Protein AF-W1YHD4-F1 (afdb_monomer)

Sequence (78 aa):
WILQWPEHTPLQDSNDNFLANIQKDGTYSVIPRSPGGEITPEGLMAVGRIAREFNLYTKITGSQRLAMFGAQKDDLPE

InterPro domains:
  IPR005117 Nitrite/Sulfite reductase ferredoxin-like domain [PF03460] (22-78)
  IPR036136 Nitrite/Sulfite reductase ferredoxin-like domain superfamily [SSF55124] (6-78)
  IPR052034 Nitrite reductase [NAD(P)H]-like [PTHR43809] (6-78)

Mean predicted aligned error: 7.86 Å

Solvent-accessible surface area (backbone atoms only — not comparable to full-atom values): 4772 Å² total; per-residue (Å²): 142,78,86,81,59,82,90,72,62,54,72,65,64,55,23,68,68,48,68,27,43,76,45,97,88,72,28,28,30,43,60,64,91,30,76,96,38,56,73,52,74,66,55,53,50,49,51,54,50,51,31,59,77,62,68,29,56,70,47,77,45,100,74,48,26,62,34,34,33,63,37,51,77,88,76,44,71,129

Foldseek 3Di:
DDDDDPVPDPQVNVCVVQVWGQDPVRWTKHWDDDQVLDDDPVRVVVLVVLCVVQVWDWDQDPRNIIMTIGHHPVNTDD

Radius of gyration: 14.15 Å; Cα contacts (8 Å, |Δi|>4): 90; chains: 1; bounding box: 28×36×36 Å

Nearest PDB structures (foldseek):
  7npa-assembly4_N  TM=8.956E-01  e=2.269E-03  Methanothermococcus thermolithotrophicus DSM 2095
  7npa-assembly3_I  TM=8.649E-01  e=1.009E-02  Methanothermococcus thermolithotrophicus DSM 2095
  5h8v-assembly2_B  TM=8.625E-01  e=5.451E-02  Zea mays
  3fau-assembly2_D-2  TM=4.638E-01  e=1.227E+00  Homo sapiens
  5ueb-assembly1_A  TM=3.767E-01  e=2.129E-01  Neisseria gonorrhoeae NCCP11945

Secondary structure (DSSP, 8-state):
-----GGGS-HHHHHHHHTSEEPTTS-EEE----GGG---HHHHHHHHHHHHHTT-EEEE-TTS-EEEEEE-GGGS--

pLDDT: mean 83.82, std 17.93, range [34.72, 98.25]

Structure (mmCIF, N/CA/C/O backbone):
data_AF-W1YHD4-F1
#
_entry.id   AF-W1YHD4-F1
#
loop_
_atom_site.group_PDB
_atom_site.id
_atom_site.type_symbol
_atom_site.label_atom_id
_atom_site.label_alt_id
_atom_site.label_comp_id
_atom_site.label_asym_id
_atom_site.label_entity_id
_atom_site.label_seq_id
_atom_site.pdbx_PDB_ins_code
_atom_site.Cartn_x
_atom_site.Cartn_y
_atom_site.Cartn_z
_atom_site.occupancy
_atom_site.B_iso_or_equiv
_atom_site.auth_seq_id
_atom_site.auth_comp_id
_atom_site.auth_asym_id
_atom_site.auth_atom_id
_atom_site.pdbx_PDB_model_num
ATOM 1 N N . TRP A 1 1 ? -13.369 -27.985 18.680 1.00 34.72 1 TRP A N 1
ATOM 2 C CA . TRP A 1 1 ? -12.243 -27.718 19.595 1.00 34.72 1 TRP A CA 1
ATOM 3 C C . TRP A 1 1 ? -11.095 -27.214 18.727 1.00 34.72 1 TRP A C 1
ATOM 5 O O . TRP A 1 1 ? -10.574 -28.009 17.972 1.00 34.72 1 TRP A O 1
ATOM 15 N N . ILE A 1 2 ? -10.734 -25.940 18.619 1.00 39.62 2 ILE A N 1
ATOM 16 C CA . ILE A 1 2 ? -10.954 -24.738 19.427 1.00 39.62 2 ILE A CA 1
ATOM 17 C C . ILE A 1 2 ? -11.121 -23.581 18.425 1.00 39.62 2 ILE A C 1
ATOM 19 O O . ILE A 1 2 ? -10.243 -23.368 17.595 1.00 39.62 2 ILE A O 1
ATOM 23 N N . LEU A 1 3 ? -12.244 -22.862 18.484 1.00 46.81 3 LEU A N 1
ATOM 24 C CA . LEU A 1 3 ? -12.376 -21.547 17.853 1.00 46.81 3 LEU A CA 1
ATOM 25 C C . LEU A 1 3 ? -11.577 -20.577 18.725 1.00 46.81 3 LEU A C 1
ATOM 27 O O . LEU A 1 3 ? -11.957 -20.337 19.870 1.00 46.81 3 LEU A O 1
ATOM 31 N N . GLN A 1 4 ? -10.438 -20.094 18.232 1.00 45.88 4 GLN A N 1
ATOM 32 C CA . GLN A 1 4 ? -9.723 -19.018 18.907 1.00 45.88 4 GLN A CA 1
ATOM 33 C C . GLN A 1 4 ? -10.537 -17.734 18.739 1.00 45.88 4 GLN A C 1
ATOM 35 O O . GLN A 1 4 ? -10.824 -17.303 17.624 1.00 45.88 4 GLN A O 1
ATOM 40 N N . TRP A 1 5 ? -10.958 -17.162 19.866 1.00 42.75 5 TRP A N 1
ATOM 41 C CA . TRP A 1 5 ? -11.581 -15.847 19.912 1.00 42.75 5 TRP A CA 1
ATOM 42 C C . TRP A 1 5 ? -10.598 -14.776 19.403 1.00 42.75 5 TRP A C 1
ATOM 44 O O . TRP A 1 5 ? -9.395 -14.876 19.666 1.00 42.75 5 TRP A O 1
ATOM 54 N N . PRO A 1 6 ? -11.094 -13.728 18.721 1.00 56.91 6 PRO A N 1
ATOM 55 C CA . PRO A 1 6 ? -10.266 -12.722 18.051 1.00 56.91 6 PRO A CA 1
ATOM 56 C C . PRO A 1 6 ? -9.342 -11.916 18.983 1.00 56.91 6 PRO A C 1
ATOM 58 O O . PRO A 1 6 ? -8.426 -11.267 18.495 1.00 56.91 6 PRO A O 1
ATOM 61 N N . GLU A 1 7 ? -9.515 -11.984 20.309 1.00 55.16 7 GLU A N 1
ATOM 62 C CA . GLU A 1 7 ? -8.642 -11.303 21.283 1.00 55.16 7 GLU A CA 1
ATOM 63 C C . GLU A 1 7 ? -7.234 -11.908 21.424 1.00 55.16 7 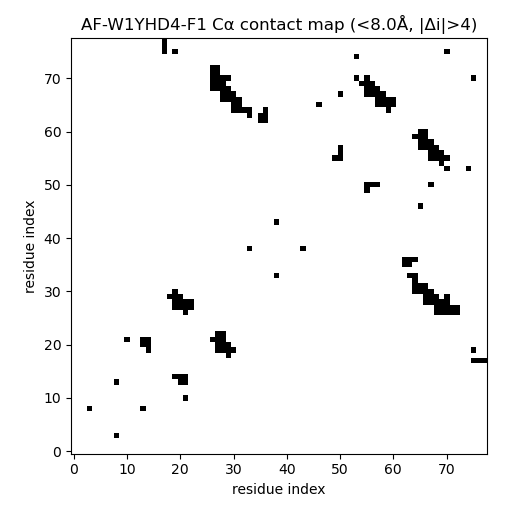GLU A C 1
ATOM 65 O O . GLU A 1 7 ? -6.349 -11.256 21.976 1.00 55.16 7 GLU A O 1
ATOM 70 N N . HIS A 1 8 ? -6.992 -13.126 20.927 1.00 52.31 8 HIS A N 1
ATOM 71 C CA . HIS A 1 8 ? -5.707 -13.815 21.117 1.00 52.31 8 HIS A CA 1
ATOM 72 C C . HIS A 1 8 ? -4.961 -14.156 19.829 1.00 52.31 8 HIS A C 1
ATOM 74 O O . HIS A 1 8 ? -3.933 -14.825 19.901 1.00 52.31 8 HIS A O 1
ATOM 80 N N . THR A 1 9 ? -5.428 -13.690 18.667 1.00 53.25 9 THR A N 1
ATOM 81 C CA . THR A 1 9 ? -4.643 -13.846 17.435 1.00 53.25 9 THR A CA 1
ATOM 82 C C . THR A 1 9 ? -3.524 -12.799 17.442 1.00 53.25 9 THR A C 1
ATOM 84 O O . THR A 1 9 ? -3.826 -11.603 17.486 1.00 53.25 9 THR A O 1
ATOM 87 N N . PRO A 1 10 ? -2.238 -13.194 17.429 1.00 57.75 10 PRO A N 1
ATOM 88 C CA . PRO A 1 10 ? -1.135 -12.254 17.287 1.00 57.75 10 PRO A CA 1
ATOM 89 C C . PRO A 1 10 ? -1.360 -11.358 16.064 1.00 57.75 10 PRO A C 1
ATOM 91 O O . PRO A 1 10 ? -1.770 -11.831 15.005 1.00 57.75 10 PRO A O 1
ATOM 94 N N . LEU A 1 11 ? -1.054 -10.063 16.182 1.00 55.91 11 LEU A N 1
ATOM 95 C CA . LEU A 1 11 ? -1.157 -9.105 15.068 1.00 55.91 11 LEU A CA 1
ATOM 96 C C . LEU A 1 11 ? -0.428 -9.597 13.805 1.00 55.91 11 LEU A C 1
ATOM 98 O O . LEU A 1 11 ? -0.851 -9.302 12.694 1.00 55.91 11 LEU A O 1
ATOM 102 N N . GLN A 1 12 ? 0.642 -10.372 13.987 1.00 56.72 12 GLN A N 1
ATOM 103 C CA . GLN A 1 12 ? 1.423 -10.976 12.913 1.00 56.72 12 GLN A CA 1
ATOM 104 C C . GLN A 1 12 ? 0.595 -11.967 12.073 1.00 56.72 12 GLN A C 1
ATOM 106 O O . GLN A 1 12 ? 0.579 -11.853 10.852 1.00 56.72 12 GLN A O 1
ATOM 111 N N . ASP A 1 13 ? -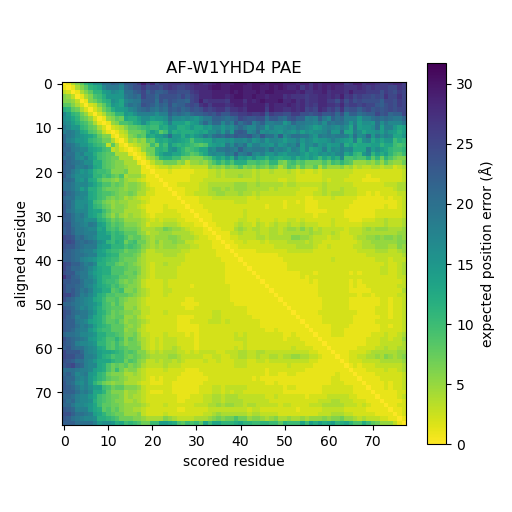0.167 -12.854 12.719 1.00 54.75 13 ASP A N 1
ATOM 112 C CA . ASP A 1 13 ? -0.961 -13.888 12.041 1.00 54.75 13 ASP A CA 1
ATOM 113 C C . ASP A 1 13 ? -2.146 -13.278 11.274 1.00 54.75 13 ASP A C 1
ATOM 115 O O . ASP A 1 13 ? -2.549 -13.772 10.224 1.00 54.75 13 ASP A O 1
ATOM 119 N N . SER A 1 14 ? -2.690 -12.155 11.758 1.00 54.91 14 SER A N 1
ATOM 120 C CA . SER A 1 14 ? -3.709 -11.391 11.021 1.00 54.91 14 SER A CA 1
ATOM 121 C C . SER A 1 14 ? -3.132 -10.716 9.774 1.00 54.91 14 SER A C 1
ATOM 123 O O . SER A 1 14 ? -3.799 -10.655 8.745 1.00 54.91 14 SER A O 1
ATOM 125 N N . ASN A 1 15 ? -1.894 -10.223 9.846 1.00 58.62 15 ASN A N 1
ATOM 126 C CA . ASN A 1 15 ? -1.289 -9.490 8.737 1.00 58.62 15 ASN A CA 1
ATOM 127 C C . ASN A 1 15 ? -0.890 -10.405 7.572 1.00 58.62 15 ASN A C 1
ATOM 129 O O . ASN A 1 15 ? -1.051 -10.024 6.411 1.00 58.62 15 ASN A O 1
ATOM 133 N N . ASP A 1 16 ? -0.405 -11.608 7.886 1.00 61.19 16 ASP A N 1
ATOM 134 C CA . ASP A 1 16 ? 0.027 -12.585 6.885 1.00 61.19 16 ASP A CA 1
ATOM 135 C C . ASP A 1 16 ? -1.167 -13.241 6.169 1.00 61.19 16 ASP A C 1
ATOM 137 O O . ASP A 1 16 ? -1.081 -13.514 4.973 1.00 61.19 16 ASP A O 1
ATOM 141 N N . ASN A 1 17 ? -2.302 -13.418 6.860 1.00 58.44 17 ASN A N 1
ATOM 142 C CA . ASN A 1 17 ? -3.518 -13.987 6.268 1.00 58.44 17 ASN A CA 1
ATOM 143 C C . ASN A 1 17 ? -4.218 -13.031 5.293 1.00 58.44 17 ASN A C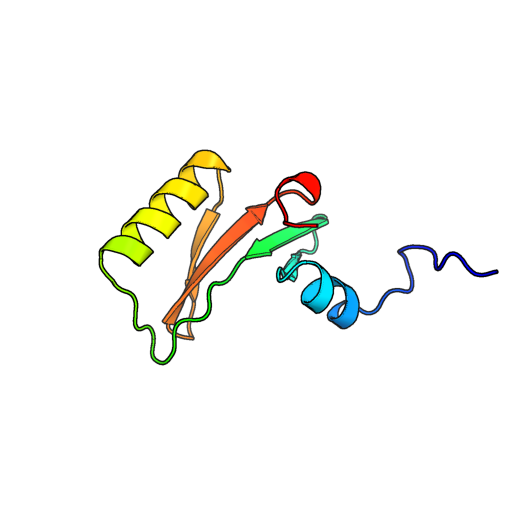 1
ATOM 145 O O . ASN A 1 17 ? -4.681 -13.466 4.247 1.00 58.44 17 ASN A O 1
ATOM 149 N N . PHE A 1 18 ? -4.284 -11.734 5.606 1.00 61.69 18 PHE A N 1
ATOM 150 C CA . PHE A 1 18 ? -5.007 -10.761 4.775 1.00 61.69 18 PHE A CA 1
ATOM 151 C C . PHE A 1 18 ? -4.108 -9.964 3.821 1.00 61.69 18 PHE A C 1
ATOM 153 O O . PHE A 1 18 ? -4.587 -9.071 3.120 1.00 61.69 18 PHE A O 1
ATOM 160 N N . LEU A 1 19 ? -2.794 -10.233 3.820 1.00 77.75 19 LEU A N 1
ATOM 161 C CA . LEU A 1 19 ? -1.783 -9.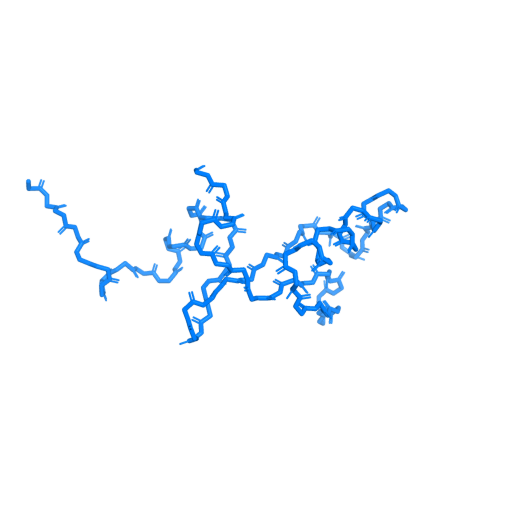444 3.100 1.00 77.75 19 LEU A CA 1
ATOM 162 C C . LEU A 1 19 ? -1.894 -7.927 3.384 1.00 77.75 19 LEU A C 1
ATOM 164 O O . LEU A 1 19 ? -1.548 -7.084 2.549 1.00 77.75 19 LEU A O 1
ATOM 168 N N . ALA A 1 20 ? -2.393 -7.575 4.569 1.00 85.50 20 ALA A N 1
ATOM 169 C CA . ALA A 1 20 ? -2.770 -6.225 4.965 1.00 85.50 20 ALA A CA 1
ATOM 170 C C . ALA A 1 20 ? -2.543 -6.034 6.465 1.00 85.50 20 ALA A C 1
ATOM 172 O O . ALA A 1 20 ? -2.731 -6.957 7.245 1.00 85.50 20 ALA A O 1
ATOM 173 N N . ASN A 1 21 ? -2.174 -4.828 6.897 1.00 88.56 21 ASN A N 1
ATOM 174 C CA . AS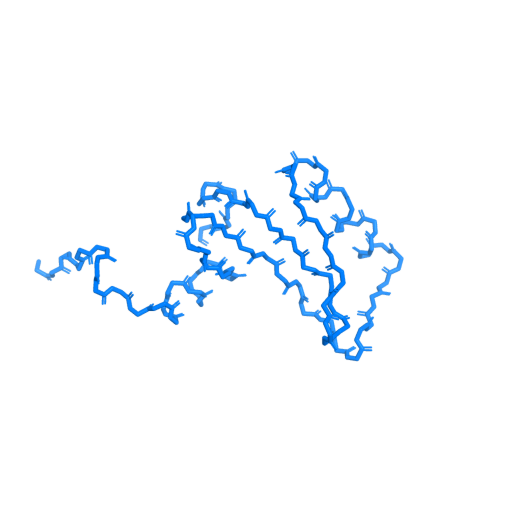N A 1 21 ? -1.890 -4.568 8.307 1.00 88.56 21 ASN A CA 1
ATOM 175 C C . ASN A 1 21 ? -3.111 -3.990 9.016 1.00 88.56 21 ASN A C 1
ATOM 177 O O . ASN A 1 21 ? -3.560 -2.900 8.647 1.00 88.56 21 ASN A O 1
ATOM 181 N N . ILE A 1 22 ? -3.589 -4.649 10.070 1.00 91.12 22 ILE A N 1
ATOM 182 C CA . ILE A 1 22 ? -4.674 -4.122 10.907 1.00 91.12 22 ILE A CA 1
ATOM 183 C C . ILE A 1 22 ? -4.238 -2.843 11.646 1.00 91.12 22 ILE A C 1
ATOM 185 O O . ILE A 1 22 ? -3.109 -2.720 12.128 1.00 91.12 22 ILE A O 1
ATOM 189 N N . GLN A 1 23 ? -5.122 -1.852 11.688 1.00 90.69 23 GLN A N 1
ATOM 190 C CA . GLN A 1 23 ? -4.939 -0.557 12.336 1.00 90.69 23 GLN A CA 1
ATOM 191 C C . GLN A 1 23 ? -5.691 -0.515 13.673 1.00 90.69 23 GLN A C 1
ATOM 193 O O . GLN A 1 23 ? -6.548 -1.346 13.964 1.00 90.69 23 GLN A O 1
ATOM 198 N N . LYS A 1 24 ? -5.380 0.477 14.517 1.00 89.25 24 LYS A N 1
ATOM 199 C CA . LYS A 1 24 ? -5.9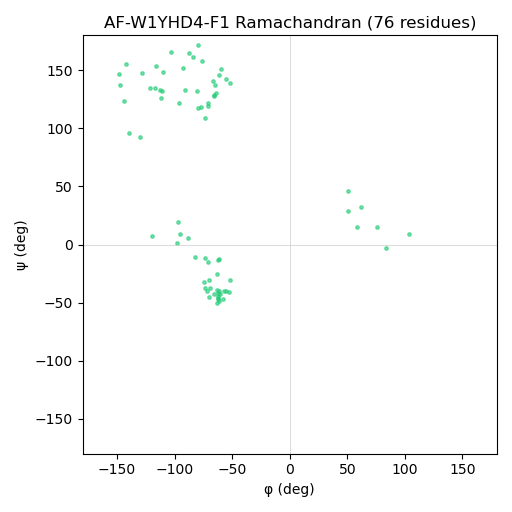88 0.612 15.857 1.00 89.25 24 LYS A CA 1
ATOM 200 C C . LYS A 1 24 ? -7.501 0.843 15.832 1.00 89.25 24 LYS A C 1
ATOM 202 O O . LYS A 1 24 ? -8.163 0.559 16.821 1.00 89.25 24 LYS A O 1
ATOM 207 N N . ASP A 1 25 ? -8.019 1.391 14.740 1.00 89.50 25 ASP A N 1
ATOM 208 C CA . ASP A 1 25 ? -9.445 1.645 14.525 1.00 89.50 25 ASP A CA 1
ATOM 209 C C . ASP A 1 25 ? -10.182 0.447 13.898 1.00 89.50 25 ASP A C 1
ATOM 211 O O . ASP A 1 25 ? -11.363 0.555 13.582 1.00 89.50 25 ASP A O 1
ATOM 215 N N . GLY A 1 26 ? -9.501 -0.693 13.730 1.00 89.62 26 GLY A N 1
ATOM 216 C CA . GLY A 1 26 ? -10.059 -1.910 13.140 1.00 89.62 26 GLY A CA 1
ATOM 217 C C . GLY A 1 26 ? -10.039 -1.942 11.610 1.00 89.62 26 GLY A C 1
ATOM 218 O O . GLY A 1 26 ? -10.402 -2.963 11.033 1.00 89.62 26 GLY A O 1
ATOM 219 N N . THR A 1 27 ? -9.591 -0.870 10.948 1.00 94.81 27 THR A N 1
ATOM 220 C CA . THR A 1 27 ? -9.382 -0.861 9.493 1.00 94.81 27 THR A CA 1
ATOM 221 C C . THR A 1 27 ? -8.066 -1.534 9.114 1.00 94.81 27 THR A C 1
ATOM 223 O O . THR A 1 27 ? -7.233 -1.839 9.967 1.00 94.81 27 THR A O 1
ATOM 226 N N . TYR A 1 28 ? -7.842 -1.749 7.823 1.00 94.81 28 TYR A N 1
ATOM 227 C CA . TYR A 1 28 ? -6.623 -2.345 7.297 1.00 94.81 28 TYR A CA 1
ATOM 228 C C . TYR A 1 28 ? -5.848 -1.367 6.414 1.00 94.81 28 TYR A C 1
ATOM 230 O O . TYR A 1 28 ? -6.398 -0.442 5.805 1.00 94.81 28 TYR A O 1
ATOM 238 N N . SER A 1 29 ? -4.536 -1.586 6.340 1.00 95.00 29 SER A N 1
ATOM 239 C CA . SER A 1 29 ? -3.663 -0.934 5.368 1.00 95.00 29 SER A CA 1
ATOM 240 C C . SER A 1 29 ? -3.030 -1.940 4.419 1.00 95.00 29 SER A C 1
ATOM 242 O O . SER A 1 29 ? -2.500 -2.964 4.845 1.00 95.00 29 SER A O 1
ATOM 244 N N . VAL A 1 30 ? -3.034 -1.616 3.130 1.00 94.06 30 VAL A N 1
ATOM 245 C CA . VAL A 1 30 ? -2.432 -2.425 2.068 1.00 94.06 30 VAL A CA 1
ATOM 246 C C . VAL A 1 30 ? -1.236 -1.665 1.516 1.00 94.06 30 VAL A C 1
ATOM 248 O O . VAL A 1 30 ? -1.331 -0.495 1.138 1.00 94.06 30 VAL A O 1
ATOM 251 N N . ILE A 1 31 ? -0.079 -2.323 1.499 1.00 93.00 31 ILE A N 1
ATOM 252 C CA . ILE A 1 31 ? 1.188 -1.712 1.091 1.00 93.00 31 ILE A CA 1
ATOM 253 C C . ILE A 1 31 ? 1.849 -2.629 0.061 1.00 93.00 31 ILE A C 1
ATOM 255 O O . ILE A 1 31 ? 2.582 -3.543 0.449 1.00 93.00 31 ILE A O 1
ATOM 259 N N . PRO A 1 32 ? 1.616 -2.407 -1.246 1.00 90.50 32 PRO A N 1
ATOM 260 C CA . PRO A 1 32 ? 2.234 -3.204 -2.291 1.00 90.50 32 PRO A CA 1
ATOM 261 C C . PRO A 1 32 ? 3.759 -3.209 -2.185 1.00 90.50 32 PRO A C 1
ATOM 263 O O . PRO A 1 32 ? 4.412 -2.211 -1.853 1.00 90.50 32 PRO A O 1
ATOM 266 N N . ARG A 1 33 ? 4.344 -4.365 -2.487 1.00 88.12 33 ARG A N 1
ATOM 267 C CA . ARG A 1 33 ? 5.791 -4.550 -2.481 1.00 88.12 33 ARG A CA 1
ATOM 268 C C . ARG A 1 33 ? 6.403 -3.802 -3.667 1.00 88.12 33 ARG A C 1
ATOM 270 O O . ARG A 1 33 ? 6.114 -4.108 -4.817 1.00 88.12 33 ARG A O 1
ATOM 277 N N . SER A 1 34 ? 7.315 -2.882 -3.374 1.00 87.69 34 SER A N 1
ATOM 278 C CA . SER A 1 34 ? 8.033 -2.062 -4.355 1.00 87.69 34 SER A CA 1
ATOM 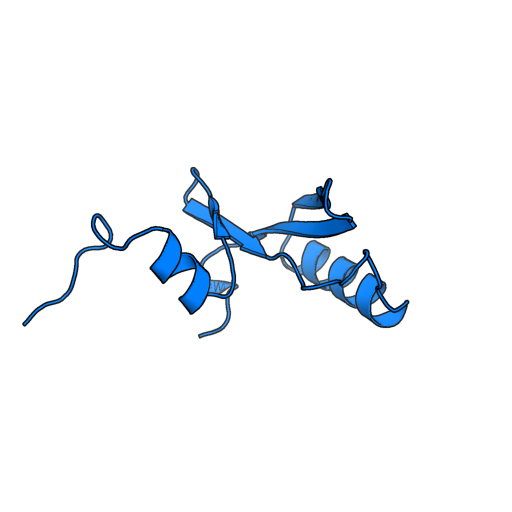279 C C . SER A 1 34 ? 9.502 -1.940 -3.909 1.00 87.69 34 SER A C 1
ATOM 281 O O . SER A 1 34 ? 9.802 -1.168 -2.994 1.00 87.69 34 SER A O 1
ATOM 283 N N . PRO A 1 35 ? 10.423 -2.784 -4.424 1.00 88.44 35 PRO A N 1
ATOM 284 C CA . PRO A 1 35 ? 11.839 -2.740 -4.052 1.00 88.44 35 PRO A CA 1
ATOM 285 C C . PRO A 1 35 ? 12.454 -1.420 -4.491 1.00 88.44 35 PRO A C 1
ATOM 287 O O . PRO A 1 35 ? 12.265 -1.018 -5.633 1.00 88.44 35 PRO A O 1
ATOM 290 N N . GLY A 1 36 ? 13.155 -0.734 -3.588 1.00 90.94 36 GLY A N 1
ATOM 291 C CA . GLY A 1 36 ? 13.761 0.567 -3.897 1.00 90.94 36 GLY A CA 1
ATOM 292 C C . GLY A 1 36 ? 12.765 1.642 -4.360 1.00 90.94 36 GLY A C 1
ATOM 293 O O . GLY A 1 36 ? 13.183 2.644 -4.929 1.00 90.94 36 GLY A O 1
ATOM 294 N N . GLY A 1 37 ? 11.460 1.435 -4.150 1.00 91.81 37 GLY A N 1
ATOM 295 C CA . GLY A 1 37 ? 10.413 2.314 -4.666 1.00 91.81 37 GLY A CA 1
ATOM 296 C C . GLY A 1 37 ? 10.112 2.167 -6.160 1.00 91.81 37 GLY A C 1
ATOM 297 O O . GLY A 1 37 ? 9.452 3.035 -6.728 1.00 91.81 37 GLY A O 1
ATOM 298 N N . GLU A 1 38 ? 10.563 1.089 -6.810 1.00 94.25 38 GLU A N 1
ATOM 299 C CA . GLU A 1 38 ? 10.241 0.826 -8.212 1.00 94.25 38 GLU A CA 1
ATOM 300 C C . GLU A 1 38 ? 8.749 0.542 -8.420 1.00 94.25 38 GLU A C 1
ATOM 302 O O . GLU A 1 38 ? 8.154 -0.335 -7.781 1.00 94.25 38 GLU A O 1
ATOM 307 N N . ILE A 1 39 ? 8.147 1.270 -9.357 1.00 94.19 39 ILE A N 1
ATOM 308 C CA . ILE A 1 39 ? 6.767 1.085 -9.794 1.00 94.19 39 ILE A CA 1
ATOM 309 C C . ILE A 1 39 ? 6.651 1.436 -11.278 1.00 94.19 39 ILE A C 1
ATOM 311 O O . ILE A 1 39 ? 7.223 2.425 -11.738 1.00 94.19 39 ILE A O 1
ATOM 315 N N . THR A 1 40 ? 5.918 0.624 -12.040 1.00 96.19 40 THR A N 1
ATOM 316 C CA . THR A 1 40 ? 5.618 0.937 -13.443 1.00 96.19 40 THR A CA 1
ATOM 317 C C . THR A 1 40 ? 4.531 2.014 -13.533 1.00 96.19 40 THR A C 1
ATOM 319 O O . THR A 1 40 ? 3.733 2.155 -12.598 1.00 96.19 40 THR A O 1
ATOM 322 N N . PRO A 1 41 ? 4.427 2.757 -14.650 1.00 97.44 41 PRO A N 1
ATOM 323 C CA . PRO A 1 41 ? 3.315 3.683 -14.869 1.00 97.44 41 PRO A CA 1
ATOM 324 C C . PRO A 1 41 ? 1.940 3.018 -14.699 1.00 97.44 41 PRO A C 1
ATOM 326 O O . PRO A 1 41 ? 1.044 3.580 -14.070 1.00 97.44 41 PRO A O 1
ATOM 329 N N . GLU A 1 42 ? 1.785 1.787 -15.189 1.00 97.50 42 GLU A N 1
ATOM 330 C CA . GLU A 1 42 ? 0.555 1.000 -15.075 1.00 97.50 42 GLU A CA 1
ATOM 331 C C . GLU A 1 42 ? 0.251 0.637 -13.620 1.00 97.50 42 GLU A C 1
ATOM 333 O O . GLU A 1 42 ? -0.891 0.766 -13.178 1.00 97.50 42 GLU A O 1
ATOM 338 N N . GLY A 1 43 ? 1.271 0.239 -12.854 1.00 94.75 43 GLY A N 1
ATOM 339 C CA . GLY A 1 43 ? 1.137 -0.040 -11.427 1.00 94.75 43 GLY A CA 1
ATOM 340 C C . GLY A 1 43 ? 0.722 1.202 -10.640 1.00 94.75 43 GLY A C 1
ATOM 341 O O . GLY A 1 43 ? -0.164 1.127 -9.790 1.00 94.75 43 GLY A O 1
ATOM 342 N N . LEU A 1 44 ? 1.296 2.363 -10.965 1.00 95.88 44 LEU A N 1
ATOM 343 C CA . LEU A 1 44 ? 0.934 3.633 -10.337 1.00 95.88 44 LEU A CA 1
ATOM 344 C C . LEU A 1 44 ? -0.533 3.999 -10.609 1.00 95.88 44 LEU A C 1
ATOM 346 O O . LEU A 1 44 ? -1.262 4.364 -9.684 1.00 95.88 44 LEU A O 1
ATOM 350 N N . MET A 1 45 ? -0.991 3.847 -11.856 1.00 97.75 45 MET A N 1
ATOM 351 C CA . MET A 1 45 ? -2.399 4.052 -12.217 1.00 97.75 45 MET A CA 1
ATOM 352 C C . MET A 1 45 ? -3.331 3.058 -11.513 1.00 97.75 45 MET A C 1
ATOM 354 O O . MET A 1 45 ? -4.414 3.445 -11.070 1.00 97.75 45 MET A O 1
ATOM 358 N N . ALA A 1 46 ? -2.920 1.794 -11.381 1.00 96.25 46 ALA A N 1
ATOM 359 C CA . ALA A 1 46 ? -3.691 0.773 -10.679 1.00 96.25 46 ALA A CA 1
ATOM 360 C C . ALA A 1 46 ? -3.881 1.128 -9.197 1.00 96.25 46 ALA A C 1
ATOM 362 O O . ALA A 1 46 ? -5.015 1.109 -8.718 1.00 96.25 46 ALA A O 1
ATOM 363 N N . VAL A 1 47 ? -2.810 1.536 -8.505 1.00 95.56 47 VAL A N 1
ATOM 364 C CA . VAL A 1 47 ? -2.881 1.994 -7.107 1.00 95.56 47 VAL A CA 1
ATOM 365 C C . VAL A 1 47 ? -3.834 3.181 -6.975 1.00 95.56 47 VAL A C 1
ATOM 367 O O . VAL 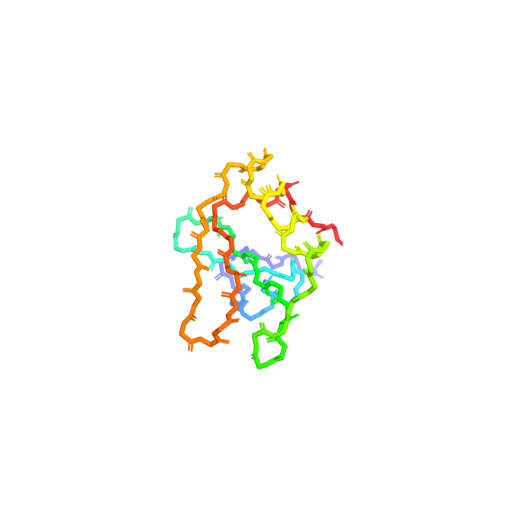A 1 47 ? -4.715 3.161 -6.121 1.00 95.56 47 VAL A O 1
ATOM 370 N N . GLY A 1 48 ? -3.719 4.184 -7.852 1.00 96.88 48 GLY A N 1
ATOM 371 C CA . GLY A 1 48 ? -4.603 5.353 -7.826 1.00 96.88 48 GLY A CA 1
ATOM 372 C C . GLY A 1 48 ? -6.079 5.003 -8.043 1.00 96.88 48 GLY A C 1
ATOM 373 O O . GLY A 1 48 ? -6.952 5.541 -7.361 1.00 96.88 48 GLY A O 1
ATOM 374 N N . ARG A 1 49 ? -6.375 4.071 -8.959 1.00 98.25 49 ARG A N 1
ATOM 375 C CA . ARG A 1 49 ? -7.742 3.575 -9.170 1.00 98.25 49 ARG A CA 1
ATOM 376 C C . ARG A 1 49 ? -8.295 2.870 -7.936 1.00 98.25 49 ARG A C 1
ATOM 378 O O . ARG A 1 49 ? -9.394 3.223 -7.523 1.00 98.25 49 ARG A O 1
ATOM 385 N N . ILE A 1 50 ? -7.542 1.923 -7.372 1.00 96.69 50 ILE A N 1
ATOM 386 C CA . ILE A 1 50 ? -7.957 1.135 -6.201 1.00 96.69 50 ILE A CA 1
ATOM 387 C C . ILE A 1 50 ? -8.188 2.065 -5.010 1.00 96.69 50 ILE A C 1
ATOM 389 O O . ILE A 1 50 ? -9.252 2.036 -4.401 1.00 96.69 50 ILE A O 1
ATOM 393 N N . ALA A 1 51 ? -7.241 2.963 -4.732 1.00 97.75 51 ALA A N 1
ATOM 394 C CA . ALA A 1 51 ? -7.380 3.925 -3.647 1.00 97.75 51 ALA A CA 1
ATOM 395 C C . ALA A 1 51 ? -8.642 4.788 -3.788 1.00 97.75 51 ALA A C 1
ATOM 397 O O . ALA A 1 51 ? -9.326 5.042 -2.803 1.00 97.75 51 ALA A O 1
ATOM 398 N N . ARG A 1 52 ? -8.990 5.213 -5.008 1.00 98.06 52 ARG A N 1
ATOM 399 C CA . ARG A 1 52 ? -10.222 5.974 -5.252 1.00 98.06 52 ARG A CA 1
ATOM 400 C C . ARG A 1 52 ? -11.481 5.122 -5.086 1.00 98.06 52 ARG A C 1
ATOM 402 O O . ARG A 1 52 ? -12.444 5.598 -4.501 1.00 98.06 52 ARG A O 1
ATOM 409 N N . GLU A 1 53 ? -11.489 3.911 -5.636 1.00 97.75 53 GLU A N 1
ATOM 410 C CA . GLU A 1 53 ? -12.639 2.995 -5.616 1.00 97.75 53 GLU A CA 1
ATOM 411 C C . GLU A 1 53 ? -13.044 2.618 -4.189 1.00 97.75 53 GLU A C 1
ATOM 413 O O . GLU A 1 53 ? -14.223 2.682 -3.853 1.00 97.75 53 GLU A O 1
ATOM 418 N N . PHE A 1 54 ? -12.057 2.348 -3.337 1.00 96.69 54 PHE A N 1
ATOM 419 C CA . PHE A 1 54 ? -12.259 1.984 -1.935 1.00 96.69 54 PHE A CA 1
ATOM 420 C C . PHE A 1 54 ? -12.153 3.178 -0.969 1.00 96.69 54 PHE A C 1
ATOM 422 O O . PHE A 1 54 ? -12.136 2.995 0.243 1.00 96.69 54 PHE A O 1
ATOM 429 N N . ASN A 1 55 ? -12.073 4.412 -1.485 1.00 97.62 55 ASN A N 1
ATOM 430 C CA . ASN A 1 55 ? -11.951 5.642 -0.690 1.00 97.62 55 ASN A CA 1
ATOM 431 C C . ASN A 1 55 ? -10.825 5.593 0.372 1.00 97.62 55 ASN A C 1
ATOM 433 O O . ASN A 1 55 ? -11.005 5.967 1.532 1.00 97.62 55 ASN A O 1
ATOM 437 N N . LEU A 1 56 ? -9.646 5.121 -0.034 1.00 97.88 56 LEU A N 1
ATOM 438 C CA . LEU A 1 56 ? -8.502 4.884 0.841 1.00 97.88 56 LEU A CA 1
ATOM 439 C C . LEU A 1 56 ? -7.599 6.114 0.933 1.00 97.88 56 LEU A C 1
ATOM 441 O O . LEU A 1 56 ? -7.154 6.676 -0.076 1.00 97.88 56 LEU A O 1
ATOM 445 N N . TYR A 1 57 ? -7.219 6.480 2.156 1.00 97.81 57 TYR A N 1
ATOM 446 C CA . TYR A 1 57 ? -6.158 7.459 2.358 1.00 97.81 57 TYR A CA 1
ATOM 447 C C . TYR A 1 57 ? -4.831 6.882 1.858 1.00 97.81 57 TYR A C 1
ATOM 449 O O . TYR A 1 57 ? -4.443 5.779 2.240 1.00 97.81 57 TYR A O 1
ATOM 457 N N . THR A 1 58 ? -4.119 7.628 1.013 1.00 97.56 58 THR A N 1
ATOM 458 C CA . THR A 1 58 ? -2.881 7.155 0.383 1.00 97.56 58 THR A CA 1
ATOM 459 C C . THR A 1 58 ? -1.713 8.064 0.728 1.00 97.56 58 THR A C 1
ATOM 461 O O . THR A 1 58 ? -1.820 9.287 0.649 1.00 97.56 58 THR A O 1
ATOM 464 N N . LYS A 1 59 ? -0.570 7.472 1.082 1.00 96.38 59 LYS A N 1
ATOM 465 C CA . LYS A 1 59 ? 0.688 8.205 1.283 1.00 96.38 59 LYS A CA 1
ATOM 466 C C . LYS A 1 59 ? 1.885 7.415 0.777 1.00 96.38 59 LYS A C 1
ATOM 468 O O . LYS A 1 59 ? 1.871 6.186 0.763 1.00 96.38 59 LYS A O 1
ATOM 473 N N . ILE A 1 60 ? 2.955 8.129 0.444 1.00 95.50 60 ILE A N 1
ATOM 474 C CA . ILE A 1 60 ? 4.278 7.527 0.277 1.00 95.50 60 ILE A CA 1
ATOM 475 C C . ILE A 1 60 ? 4.898 7.350 1.669 1.00 95.50 60 ILE A C 1
ATOM 477 O O . ILE A 1 60 ? 4.857 8.256 2.503 1.00 95.50 60 ILE A O 1
ATOM 481 N N . THR A 1 61 ? 5.442 6.170 1.949 1.00 92.50 61 THR A N 1
ATOM 482 C CA . THR A 1 61 ? 6.119 5.865 3.216 1.00 92.50 61 THR A CA 1
ATOM 483 C C . THR A 1 61 ? 7.602 6.242 3.165 1.00 92.50 61 THR A C 1
ATOM 485 O O . THR A 1 61 ? 8.190 6.374 2.094 1.00 92.50 61 THR A O 1
ATOM 488 N N . GLY A 1 62 ? 8.258 6.316 4.330 1.00 90.69 62 GLY A N 1
ATOM 489 C CA . GLY A 1 62 ? 9.716 6.512 4.405 1.00 90.69 62 GLY A CA 1
ATOM 490 C C . GLY A 1 62 ? 10.543 5.385 3.766 1.00 90.69 62 GLY A C 1
ATOM 491 O O . GLY A 1 62 ? 11.725 5.562 3.510 1.00 90.69 62 GLY A O 1
ATOM 492 N N . SER A 1 63 ? 9.921 4.242 3.466 1.00 90.19 63 SER A N 1
ATOM 493 C CA . SER A 1 63 ? 10.513 3.118 2.734 1.00 90.19 63 SER A CA 1
ATOM 494 C C . SER A 1 63 ? 10.178 3.124 1.239 1.00 90.19 63 SER A C 1
ATOM 496 O O . SER A 1 63 ? 10.275 2.082 0.595 1.00 90.19 63 SER A O 1
ATOM 498 N N . GLN A 1 64 ? 9.759 4.278 0.708 1.00 93.88 64 GLN A N 1
ATOM 499 C CA . GLN A 1 64 ? 9.479 4.510 -0.712 1.00 93.88 64 GLN A CA 1
ATOM 500 C C . GLN A 1 64 ? 8.346 3.637 -1.277 1.00 93.88 64 GLN A C 1
ATOM 502 O O . GLN A 1 64 ? 8.354 3.283 -2.447 1.00 93.88 64 GLN A O 1
ATOM 507 N N . ARG A 1 65 ? 7.342 3.292 -0.462 1.00 92.56 65 ARG A N 1
ATOM 508 C CA . ARG A 1 65 ? 6.170 2.513 -0.897 1.00 92.56 65 ARG A CA 1
ATOM 509 C C . ARG A 1 65 ? 4.915 3.370 -0.904 1.00 92.56 65 ARG A C 1
ATOM 511 O O . ARG A 1 65 ? 4.763 4.244 -0.053 1.00 92.56 65 ARG A O 1
ATOM 518 N N . LEU A 1 66 ? 3.994 3.080 -1.818 1.00 94.44 66 LEU A N 1
ATOM 519 C CA . LEU A 1 66 ? 2.631 3.606 -1.760 1.00 94.44 66 LEU A CA 1
ATOM 520 C C . LEU A 1 66 ? 1.840 2.771 -0.753 1.00 94.44 66 LEU A C 1
ATOM 522 O O . LEU A 1 66 ? 1.697 1.566 -0.927 1.00 94.44 66 LEU A O 1
ATOM 526 N N . ALA A 1 67 ? 1.366 3.399 0.314 1.00 95.62 67 ALA A N 1
ATOM 527 C CA . ALA A 1 67 ? 0.550 2.754 1.331 1.00 95.62 67 ALA A CA 1
ATOM 528 C C . ALA A 1 67 ? -0.877 3.297 1.266 1.00 95.62 67 ALA A C 1
ATOM 530 O O . ALA A 1 67 ? -1.064 4.515 1.231 1.00 95.62 67 ALA A O 1
ATOM 531 N N . MET A 1 68 ? -1.852 2.391 1.272 1.00 97.62 68 MET A N 1
ATOM 532 C CA . MET A 1 68 ? -3.285 2.683 1.235 1.00 97.62 68 MET A CA 1
ATOM 533 C C . MET A 1 68 ? -3.908 2.278 2.575 1.00 97.62 68 MET A C 1
ATOM 535 O O . MET A 1 68 ? -3.619 1.191 3.070 1.00 97.62 68 MET A O 1
ATOM 539 N N . PHE A 1 69 ? -4.725 3.143 3.173 1.00 97.12 69 PHE A N 1
ATOM 540 C CA . PHE A 1 69 ? -5.284 2.984 4.521 1.00 97.12 69 PHE A CA 1
ATOM 541 C C . PHE A 1 69 ? -6.802 3.150 4.519 1.00 97.12 69 PHE A C 1
ATOM 543 O O . PHE A 1 69 ? -7.324 3.987 3.781 1.00 97.12 69 PHE A O 1
ATOM 550 N N . GLY A 1 70 ? -7.475 2.426 5.414 1.00 96.50 70 GLY A N 1
ATOM 551 C CA . GLY A 1 70 ? -8.916 2.553 5.652 1.00 96.50 70 GLY A CA 1
ATOM 552 C C . GLY A 1 70 ? -9.762 1.437 5.040 1.00 96.50 70 GLY A C 1
ATOM 553 O O . GLY A 1 70 ? -10.984 1.545 5.060 1.00 96.50 70 GLY A O 1
ATOM 554 N N . ALA A 1 71 ? -9.132 0.377 4.522 1.00 96.56 71 ALA A N 1
ATOM 555 C CA . ALA A 1 71 ? -9.844 -0.765 3.957 1.00 96.56 71 ALA A CA 1
ATOM 556 C C . ALA A 1 71 ? -10.614 -1.511 5.055 1.00 96.56 71 ALA A C 1
ATOM 558 O O . ALA A 1 71 ? -10.116 -1.666 6.176 1.00 96.56 71 ALA A O 1
ATOM 559 N N . GLN A 1 72 ? -11.818 -1.971 4.736 1.00 94.62 72 GLN A N 1
ATOM 560 C CA . GLN A 1 72 ? -12.591 -2.862 5.592 1.00 94.62 72 GLN A CA 1
ATOM 561 C C . GLN A 1 72 ? -12.165 -4.308 5.359 1.00 94.62 72 GLN A C 1
ATOM 563 O O . GLN A 1 72 ? -11.571 -4.638 4.337 1.00 94.62 72 GLN A O 1
ATOM 568 N N . LYS A 1 73 ? -12.481 -5.193 6.308 1.00 90.25 73 LYS A N 1
ATOM 569 C CA . LYS A 1 73 ? -12.163 -6.622 6.183 1.00 90.25 73 LYS A CA 1
ATOM 570 C C . LYS A 1 73 ? -12.741 -7.235 4.900 1.00 90.25 73 LYS A C 1
ATOM 572 O O . LYS A 1 73 ? -12.058 -8.013 4.250 1.00 90.25 73 LYS A O 1
ATOM 577 N N . ASP A 1 74 ? -13.960 -6.844 4.538 1.00 92.19 74 ASP A N 1
ATOM 578 C CA . ASP A 1 74 ? -14.670 -7.365 3.364 1.00 92.19 74 ASP A CA 1
ATOM 579 C C . ASP A 1 74 ? -14.102 -6.833 2.033 1.00 92.19 74 ASP A C 1
ATOM 581 O O . ASP A 1 74 ? -14.430 -7.360 0.974 1.00 92.19 74 ASP A O 1
ATOM 585 N N . ASP A 1 75 ? -13.229 -5.817 2.075 1.00 92.81 75 ASP A N 1
ATOM 586 C CA . ASP A 1 75 ? -12.503 -5.318 0.899 1.00 92.81 75 ASP A CA 1
ATOM 587 C C . ASP A 1 75 ? -11.249 -6.161 0.589 1.00 92.81 75 ASP A C 1
ATOM 589 O O . ASP A 1 75 ? -10.599 -5.960 -0.442 1.00 92.81 75 ASP A O 1
ATOM 593 N N . LEU A 1 76 ? -10.855 -7.058 1.500 1.00 88.56 76 LEU A N 1
ATOM 594 C CA . LEU A 1 76 ? -9.624 -7.837 1.397 1.00 88.56 76 LEU A CA 1
ATOM 595 C C . LEU A 1 76 ? -9.876 -9.186 0.707 1.00 88.56 76 LEU A C 1
ATOM 597 O O . LEU A 1 76 ? -10.978 -9.727 0.795 1.00 88.56 76 LEU A O 1
ATOM 601 N N . PRO A 1 77 ? -8.861 -9.751 0.028 1.00 83.75 77 PRO A N 1
ATOM 602 C CA . PRO A 1 77 ? -8.952 -11.096 -0.534 1.00 83.75 77 PRO A CA 1
ATOM 603 C C . PRO A 1 77 ? -9.215 -12.158 0.546 1.00 83.75 77 PRO A C 1
ATOM 605 O O . PRO A 1 77 ? -8.778 -11.992 1.688 1.00 83.75 77 PRO A O 1
ATOM 608 N N . GLU A 1 78 ? -9.893 -13.243 0.158 1.00 75.19 78 GLU A N 1
ATOM 609 C CA . GLU A 1 78 ? -10.067 -14.456 0.979 1.00 75.19 78 GLU A CA 1
ATOM 610 C C . GLU A 1 78 ? -8.765 -15.244 1.180 1.00 75.19 78 GLU A C 1
ATOM 612 O O . GLU A 1 78 ? -7.938 -15.292 0.234 1.00 75.19 78 GLU A O 1
#

Organism: NCBI:txid408170

=== Feature glossary ===
Annotated list of the representations used here:

Nearest PDB structures. The Foldseek neighbor list gives the closest experimentally determined structures in the PDB, ranked by structural alignment. TM-score near 1 means near-identical fold; near 0.3 means only rough topology match. This is how one finds what a novel AlphaFold prediction most resembles in the solved-structure universe.

Foldseek 3Di. Foldseek's 3Di representation compresses backbone geometry into a per-residue letter drawn from a learned twenty-state alphabet. It captures the tertiary interaction pattern around each residue — which residues are packed against it in space, regardless of where they are in sequence.

Radius of gyration, Cα contacts, bounding box. Radius of gyration (Rg) is the root-mean-square distance of Cα atoms from their centroid — a single number for overall size and compactness. A globular domain of N residues has Rg ≈ 2.2·N^0.38 Å; an extended or disordered chain has a much larger Rg. The Cα contact count is the number of residue pairs whose Cα atoms are within 8 Å and are more than four positions apart in sequence — a standard proxy for tertiary packing density. The bounding box is the smallest axis-aligned box enclosing all Cα atoms.

InterPro / GO / CATH / organism. The annotation block draws on four external resources. InterPro: which protein families and domains the sequence belongs to. GO: standardized terms for what the protein does, what process it participates in, and where in the cell it acts. CATH: which structural fold it has in the CATH hierarchy. Organism: the species of origin.

mmCIF coordinates. The mmCIF block holds the 3D Cartesian coordinates of each backbone atom (N, Cα, C, O) in ångströms. mmCIF is the PDB's canonical archive format — a tagged-loop text representation of the atomic model.

pLDDT. pLDDT is the predicted lDDT-Cα score: AlphaFold's confidence that the local environment of each residue (all inter-atomic distances within 15 Å) is correctly placed. It is a per-residue number between 0 and 100, with higher meaning more reliable.

Backbone torsions (φ/ψ). φ (phi) and ψ (psi) are the two rotatable backbone dihedrals per residue: φ is the C(i-1)–N–Cα–C torsion, ψ is the N–Cα–C–N(i+1) torsion, both in degrees on (−180°, 180°]. α-helical residues cluster near (−60°, −45°); β-strand residues near (−120°, +130°). A Ramachandran plot is simply a scatter of (φ, ψ) for every residue.

B-factor. For experimental (PDB) structures, the B-factor (temperature factor) quantifies the positional spread of each atom in the crystal — a combination of thermal vibration and static disorder — in units of Å². High B-factors mark flexible loops or poorly resolved regions; low B-factors mark the rigid, well-ordered core.

Secondary structure (3-state, P-SEA). SS3 is a coarse helix/strand/coil call (letters a/b/c) made by the P-SEA algorithm from inter-Cα distances and dihedrals. It is less detailed than DSSP but needs only Cα positions.

Predicted aligned error. Predicted aligned error is AlphaFold's pairwise confidence. Unlike pLDDT (per-residue), PAE is per-residue-pair and captures whether two parts of the structure are correctly placed relative to each other. Units are ångströms of expected positional error.

Solvent-accessible surface area. Solvent-accessible surface area (SASA) is the area in Å² traced out by the centre of a 1.4 Å probe sphere (a water molecule) rolled over the protein's van der Waals surface (Shrake–Rupley / Lee–Richards construction). Buried residues have near-zero SASA; fully exposed residues can exceed 200 Å². The total SASA scales roughly with the number of surface residues.

Secondary structure (8-state, DSSP). The SS8 string is DSSP's per-residue secondary-structure call. α-helix (H) means an i→i+4 H-bond ladder; β-strand (E) means the residue participates in a β-sheet; 3₁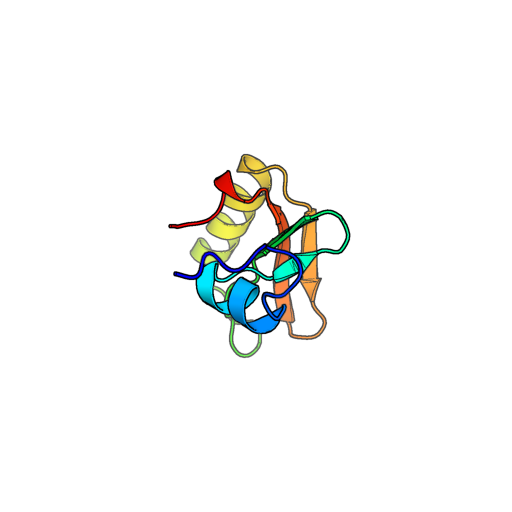₀ (G) and π (I) are tighter and wider helices; T/S are turns/bends; '-' is loop.

Rendered structure images. Structure images are PyMOL renders from six orthogonal camera directions. Cartoon representation draws helices as coils and strands as arrows; sticks shows the backbone as bonds; surface shows the solvent-excluded envelope. Rainbow coloring maps sequence position to hue (blue→red, N→C); chain coloring assigns a distinct color per polypeptide.

Sequence. The amino-acid sequence is the protein's primary structure: the linear order of residues from the N-terminus to the C-terminus, written in one-letter code. Everything else here — the 3D coordinates, the secondary structure, the domain annotations — is ultimately a consequence of this string.

Contact-map, Ramachandran, and PAE plots. Three diagnostic plots accompany the record. The Cα contact map visualizes the tertiary structure as a 2D adjacency matrix (8 Å cutoff, sequence-local contacts suppressed). The Ramachandran plot shows the distribution of backbone (φ, ψ) torsions, with points in the α and β basins reflecting secondary structure content. The PAE plot shows AlphaFold's inter-residue confidence as a color matrix.